Protein AF-A0A8S9GFG9-F1 (afdb_monomer_lite)

InterPro domains:
  IPR028288 SCAR/WAVE family [PTHR12902] (1-150)

Foldseek 3Di:
DPPPPPPQPDQLCQQCVCLVDPPVVVPDDPVVSVVSSVRSSVSSVVVSVVVVVVVVVLVVVVVVVVVVVVVVVVVVVVVVVVVVVVVVVVVVVVCVPDPDDPCQVVPPPNDDDDPDDDDDCPDDPVNDRPVVVVVVVVDDDDDPCVVVVD

Sequence (150 aa):
MPLVRFKIRNELSLGGPELNRSPAVEYEEPKAILGAVEVAGLVGILRQLGDLAEFSAEVFNGIQEEVTVTASRCQKLTSRVKRIESALSPLEKAVLSQTSHIHFAYTAGCEWHPRIRNGQRHFVQSDLPLCVMETYEQCRDPPPLHLLDR

Organism: Brassica cretica (NCBI:txid69181)

Radius of gyration: 31.84 Å; chains: 1; bounding box: 64×37×90 Å

Secondary structure (DSSP, 8-state):
-------PPPHHHHH-TTTTT-GGGGGS-HHHHHHHHHHHHHHHHHHHHHHHHHHHHHHHHHHHHHHHHHHHHHHHHHHHHHHHHHHHHHHHHHHHT-S--GGGGS-TT-------PPP-----GGG--HHHHHHHHTSPPPP-GGGG--

Structure (mmCIF, N/CA/C/O backbone):
data_AF-A0A8S9GFG9-F1
#
_entry.id   AF-A0A8S9GFG9-F1
#
loop_
_atom_site.group_PDB
_atom_site.id
_atom_site.type_symbol
_atom_site.label_atom_id
_atom_site.label_alt_id
_atom_site.label_comp_id
_atom_site.label_asym_id
_atom_site.label_entity_id
_atom_site.label_seq_id
_atom_site.pdbx_PDB_ins_code
_atom_site.Cartn_x
_atom_site.Cartn_y
_atom_site.Cartn_z
_atom_site.occupancy
_atom_site.B_iso_or_equiv
_atom_site.auth_seq_id
_atom_site.auth_comp_id
_atom_site.auth_asym_id
_atom_site.auth_atom_id
_atom_site.pdbx_PDB_model_num
ATOM 1 N N . MET A 1 1 ? 8.790 -16.060 -1.378 1.00 35.41 1 MET A N 1
ATOM 2 C CA . MET A 1 1 ? 8.244 -14.912 -2.131 1.00 35.41 1 MET A CA 1
ATOM 3 C C . MET A 1 1 ? 9.356 -14.360 -3.000 1.00 35.41 1 MET A C 1
ATOM 5 O O . MET A 1 1 ? 10.316 -13.856 -2.427 1.00 35.41 1 MET A O 1
ATOM 9 N N . PRO A 1 2 ? 9.318 -14.493 -4.333 1.00 45.34 2 PRO A N 1
ATOM 10 C CA . PRO A 1 2 ? 10.219 -13.707 -5.146 1.00 45.34 2 PRO A CA 1
ATOM 11 C C . PRO A 1 2 ? 9.632 -12.297 -5.171 1.00 45.34 2 PRO A C 1
ATOM 13 O O . PRO A 1 2 ? 8.540 -12.081 -5.687 1.00 45.34 2 PRO A O 1
ATOM 16 N N . LEU A 1 3 ? 10.331 -11.345 -4.556 1.00 38.47 3 LEU A N 1
ATOM 17 C CA . LEU A 1 3 ? 10.169 -9.946 -4.923 1.00 38.47 3 LEU A CA 1
ATOM 18 C C . LEU A 1 3 ? 10.395 -9.913 -6.434 1.00 38.47 3 LEU A C 1
ATOM 20 O O . LEU A 1 3 ? 11.503 -10.218 -6.886 1.00 38.47 3 LEU A O 1
ATOM 24 N N . VAL A 1 4 ? 9.342 -9.661 -7.212 1.00 46.12 4 VAL A N 1
ATOM 25 C CA . VAL A 1 4 ? 9.485 -9.353 -8.632 1.00 46.12 4 VAL A CA 1
ATOM 26 C C . VAL A 1 4 ? 10.425 -8.158 -8.656 1.00 46.12 4 VAL A C 1
ATOM 28 O O . VAL A 1 4 ? 10.062 -7.062 -8.241 1.00 46.12 4 VAL A O 1
ATOM 31 N N . ARG A 1 5 ? 11.694 -8.394 -9.004 1.00 50.22 5 ARG A N 1
ATOM 32 C CA . ARG A 1 5 ? 12.650 -7.313 -9.212 1.00 50.22 5 ARG A CA 1
ATOM 33 C C . ARG A 1 5 ? 12.044 -6.488 -10.330 1.00 50.22 5 ARG A C 1
ATOM 35 O O . ARG A 1 5 ? 12.000 -6.980 -11.456 1.00 50.22 5 ARG A O 1
ATOM 42 N N . PHE A 1 6 ? 11.576 -5.281 -10.014 1.00 56.16 6 PHE A N 1
ATOM 43 C CA . PHE A 1 6 ? 11.300 -4.276 -11.026 1.00 56.16 6 PHE A CA 1
ATOM 44 C C . PHE A 1 6 ? 12.561 -4.186 -11.882 1.00 56.16 6 PHE A C 1
ATOM 46 O O . PHE A 1 6 ? 13.624 -3.759 -11.420 1.00 56.16 6 PHE A O 1
ATOM 53 N N . LYS A 1 7 ? 12.501 -4.769 -13.080 1.00 60.56 7 LYS A N 1
ATOM 54 C CA . LYS A 1 7 ? 13.672 -4.877 -13.934 1.00 60.56 7 LYS A CA 1
ATOM 55 C C . LYS A 1 7 ? 13.777 -3.549 -14.650 1.00 60.56 7 LYS A C 1
ATOM 57 O O . LYS A 1 7 ? 13.132 -3.351 -15.675 1.00 60.56 7 LYS A O 1
ATOM 62 N N . ILE A 1 8 ? 14.591 -2.664 -14.083 1.00 61.03 8 ILE A N 1
ATOM 63 C CA . ILE A 1 8 ? 14.966 -1.409 -14.724 1.00 61.03 8 ILE A CA 1
ATOM 64 C C . ILE A 1 8 ? 15.463 -1.759 -16.131 1.00 61.03 8 ILE A C 1
ATOM 66 O O . ILE A 1 8 ? 16.364 -2.589 -16.305 1.00 61.03 8 ILE A O 1
ATOM 70 N N . ARG A 1 9 ? 14.787 -1.213 -17.144 1.00 67.56 9 ARG A N 1
ATOM 71 C CA . ARG A 1 9 ? 15.143 -1.437 -18.547 1.00 67.56 9 ARG A CA 1
ATOM 72 C C . ARG A 1 9 ? 16.504 -0.793 -18.804 1.00 67.56 9 ARG A C 1
ATOM 74 O O . ARG A 1 9 ? 16.785 0.265 -18.259 1.00 67.56 9 ARG A O 1
ATOM 81 N N . ASN A 1 10 ? 17.346 -1.428 -19.617 1.00 70.00 10 ASN A N 1
ATOM 82 C CA . ASN A 1 10 ? 18.688 -0.921 -19.922 1.00 70.00 10 ASN A CA 1
ATOM 83 C C . ASN A 1 10 ? 18.596 0.485 -20.551 1.00 70.00 10 ASN A C 1
ATOM 85 O O . ASN A 1 10 ? 17.888 0.669 -21.543 1.00 70.00 10 ASN A O 1
ATOM 89 N N . GLU A 1 11 ? 19.323 1.449 -19.997 1.00 65.75 11 GLU A N 1
ATOM 90 C CA . GLU A 1 11 ? 19.395 2.846 -20.427 1.00 65.75 11 GLU A CA 1
ATOM 91 C C . GLU A 1 11 ? 19.693 2.977 -21.926 1.00 65.75 11 GLU A C 1
ATOM 93 O O . GLU A 1 11 ? 18.988 3.682 -22.649 1.00 65.75 11 GLU A O 1
ATOM 98 N N . LEU A 1 12 ? 20.637 2.191 -22.442 1.00 60.66 12 LEU A N 1
ATOM 99 C CA . LEU A 1 12 ? 21.019 2.208 -23.854 1.00 60.66 12 LEU A CA 1
ATOM 100 C C . LEU A 1 12 ? 19.905 1.672 -24.767 1.00 60.66 12 LEU A C 1
ATOM 102 O O . LEU A 1 12 ? 19.765 2.108 -25.908 1.00 60.66 12 LEU A O 1
ATOM 106 N N . SER A 1 13 ? 19.074 0.753 -24.262 1.00 66.56 13 SER A N 1
ATOM 107 C CA . SER A 1 13 ? 17.897 0.260 -24.993 1.00 66.56 13 SER A CA 1
ATOM 108 C C . SER A 1 13 ? 16.722 1.242 -24.968 1.00 66.56 13 SER A C 1
ATOM 110 O O . SER A 1 13 ? 15.886 1.212 -25.868 1.00 66.56 13 SER A O 1
ATOM 112 N N . LEU A 1 14 ? 16.668 2.116 -23.958 1.00 63.59 14 LEU A N 1
ATOM 113 C CA . LEU A 1 14 ? 15.626 3.129 -23.786 1.00 63.59 14 LEU A CA 1
ATOM 114 C C . LEU A 1 14 ? 15.904 4.406 -24.587 1.00 63.59 14 LEU A C 1
ATOM 116 O O . LEU A 1 14 ? 14.957 5.056 -25.025 1.00 63.59 14 LEU A O 1
ATOM 120 N N . GLY A 1 15 ? 17.177 4.768 -24.758 1.00 64.38 15 GLY A N 1
ATOM 121 C CA . GLY A 1 15 ? 17.580 6.009 -25.419 1.00 64.38 15 GLY A CA 1
ATOM 122 C C . GLY A 1 15 ? 17.838 5.922 -26.922 1.00 64.38 15 GLY A C 1
ATOM 123 O O . GLY A 1 15 ? 17.896 6.954 -27.582 1.00 64.38 15 GLY A O 1
ATOM 124 N N . GLY A 1 16 ? 17.985 4.717 -27.479 1.00 68.81 16 GLY A N 1
ATOM 125 C CA . GLY A 1 16 ? 18.262 4.536 -28.905 1.00 68.81 16 GLY A CA 1
ATOM 126 C C . GLY A 1 16 ? 18.549 3.079 -29.279 1.00 68.81 16 GLY A C 1
ATOM 127 O O . GLY A 1 16 ? 19.715 2.717 -29.443 1.00 68.81 16 GLY A O 1
ATOM 128 N N . PRO A 1 17 ? 17.522 2.221 -29.439 1.00 60.34 17 PRO A N 1
ATOM 129 C CA . PRO A 1 17 ? 17.715 0.795 -29.722 1.00 60.34 17 PRO A CA 1
ATOM 130 C C . PRO A 1 17 ? 18.409 0.528 -31.069 1.00 60.34 17 PRO A C 1
ATOM 132 O O . PRO A 1 17 ? 19.134 -0.458 -31.194 1.00 60.34 17 PRO A O 1
ATOM 135 N N . GLU A 1 18 ? 18.237 1.424 -32.046 1.00 61.75 18 GLU A N 1
ATOM 136 C CA . GLU A 1 18 ? 18.819 1.323 -33.391 1.00 61.75 18 GLU A CA 1
ATOM 137 C C . GLU A 1 18 ? 20.347 1.518 -33.389 1.00 61.75 18 GLU A C 1
ATOM 139 O O . GLU A 1 18 ? 21.058 0.821 -34.110 1.00 61.75 18 GLU A O 1
ATOM 144 N N . LEU A 1 19 ? 20.893 2.384 -32.525 1.00 59.56 19 LEU A N 1
ATOM 145 C CA . LEU A 1 19 ? 22.337 2.673 -32.479 1.00 59.56 19 LEU A CA 1
ATOM 146 C C . LEU A 1 19 ? 23.175 1.477 -31.990 1.00 59.56 19 LEU A C 1
ATOM 148 O O . LEU A 1 19 ? 24.338 1.350 -32.354 1.00 59.56 19 LEU A O 1
ATOM 152 N N . ASN A 1 20 ? 22.577 0.569 -31.210 1.00 54.50 20 ASN A N 1
ATOM 153 C CA . ASN A 1 20 ? 23.243 -0.637 -30.700 1.00 54.50 20 ASN A CA 1
ATOM 154 C C . ASN A 1 20 ? 23.203 -1.837 -31.666 1.00 54.50 20 ASN A C 1
ATOM 156 O O . ASN A 1 20 ? 23.867 -2.841 -31.411 1.00 54.50 20 ASN A O 1
ATOM 160 N N . ARG A 1 21 ? 22.392 -1.785 -32.734 1.00 58.28 21 ARG A N 1
ATOM 161 C CA . ARG A 1 21 ? 22.164 -2.921 -33.655 1.00 58.28 21 ARG A CA 1
ATOM 162 C C . ARG A 1 21 ? 22.389 -2.611 -35.131 1.00 58.28 21 ARG A C 1
ATOM 164 O O . ARG A 1 21 ? 22.345 -3.539 -35.936 1.00 58.28 21 ARG A O 1
ATOM 171 N N . SER A 1 22 ? 22.603 -1.352 -35.497 1.00 57.28 22 SER A N 1
ATOM 172 C CA . SER A 1 22 ? 22.670 -0.953 -36.901 1.00 57.28 22 SER A CA 1
ATOM 173 C C . SER A 1 22 ? 24.012 -1.328 -37.549 1.00 57.28 22 SER A C 1
ATOM 175 O O . SER A 1 22 ? 25.044 -0.821 -37.116 1.00 57.28 22 SER A O 1
ATOM 177 N N . PRO A 1 23 ? 24.029 -2.106 -38.649 1.00 54.25 23 PRO A N 1
ATOM 178 C CA . PRO A 1 23 ? 25.225 -2.279 -39.483 1.00 54.25 23 PRO A CA 1
ATOM 179 C C . PRO A 1 23 ? 25.627 -0.985 -40.225 1.00 54.25 23 PRO A C 1
ATOM 181 O O . PRO A 1 23 ? 26.713 -0.899 -40.781 1.00 54.25 23 PRO A O 1
ATOM 184 N N . ALA A 1 24 ? 24.776 0.050 -40.206 1.00 54.12 24 ALA A N 1
ATOM 185 C CA . ALA A 1 24 ? 25.045 1.370 -40.785 1.00 54.12 24 ALA A CA 1
ATOM 186 C C . ALA A 1 24 ? 26.130 2.182 -40.042 1.00 54.12 24 ALA A C 1
ATOM 188 O O . ALA A 1 24 ? 26.597 3.192 -40.559 1.00 54.12 24 ALA A O 1
ATOM 189 N N . VAL A 1 25 ? 26.551 1.735 -38.854 1.00 57.12 25 VAL A N 1
ATOM 190 C CA . VAL A 1 25 ? 27.582 2.390 -38.028 1.00 57.12 25 VAL A CA 1
ATOM 191 C C . VAL A 1 25 ? 28.993 2.213 -38.618 1.00 57.12 25 VAL A C 1
ATOM 193 O O . VAL A 1 25 ? 29.896 2.969 -38.281 1.00 57.12 25 VAL A O 1
ATOM 196 N N . GLU A 1 26 ? 29.196 1.270 -39.548 1.00 57.19 26 GLU A N 1
ATOM 197 C CA . GLU A 1 26 ? 30.507 1.018 -40.176 1.00 57.19 26 GLU A CA 1
ATOM 198 C C . GLU A 1 26 ? 31.018 2.172 -41.066 1.00 57.19 26 GLU A C 1
ATOM 200 O O . GLU A 1 26 ? 32.217 2.240 -41.332 1.00 57.19 26 GLU A O 1
ATOM 205 N N . TYR A 1 27 ? 30.144 3.092 -41.500 1.00 61.91 27 TYR A N 1
ATOM 206 C CA . TYR A 1 27 ? 30.488 4.204 -42.405 1.00 61.91 27 TYR A CA 1
ATOM 207 C C . TYR A 1 27 ? 30.434 5.599 -41.753 1.00 61.91 27 TYR A C 1
ATOM 209 O O . TYR A 1 27 ? 30.700 6.599 -42.421 1.00 61.91 27 TYR A O 1
ATOM 217 N N . GLU A 1 28 ? 30.086 5.681 -40.468 1.00 65.06 28 GLU A N 1
ATOM 218 C CA . GLU A 1 28 ? 29.929 6.935 -39.720 1.00 65.06 28 GLU A CA 1
ATOM 219 C C . GLU A 1 28 ? 31.245 7.372 -39.048 1.00 65.06 28 GLU A C 1
ATOM 221 O O . GLU A 1 28 ? 32.080 6.551 -38.661 1.00 65.06 28 GLU A O 1
ATOM 226 N N . GLU A 1 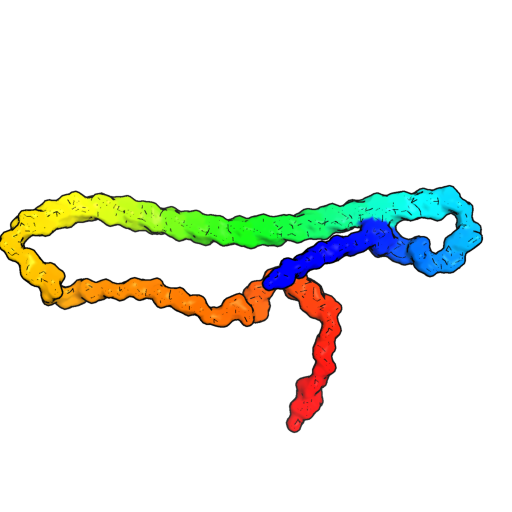29 ? 31.450 8.685 -38.880 1.00 76.94 29 GLU A N 1
ATOM 227 C CA . GLU A 1 29 ? 32.645 9.203 -38.207 1.00 76.94 29 GLU A CA 1
ATOM 228 C C . GLU A 1 29 ? 32.626 8.790 -36.716 1.00 76.94 29 GLU A C 1
ATOM 230 O O . GLU A 1 29 ? 31.646 9.071 -36.020 1.00 76.94 29 GLU A O 1
ATOM 235 N N . PRO A 1 30 ? 33.699 8.187 -36.161 1.00 77.81 30 PRO A N 1
ATOM 236 C CA . PRO A 1 30 ? 33.708 7.655 -34.789 1.00 77.81 30 PRO A CA 1
ATOM 237 C C . PRO A 1 30 ? 33.264 8.640 -33.696 1.00 77.81 30 PRO A C 1
ATOM 239 O O . PRO A 1 30 ? 32.695 8.237 -32.682 1.00 77.81 30 PRO A O 1
ATOM 242 N N . LYS A 1 31 ? 33.498 9.943 -33.896 1.00 79.81 31 LYS A N 1
ATOM 243 C CA . LYS A 1 31 ? 33.059 11.001 -32.972 1.00 79.81 31 LYS A CA 1
ATOM 244 C C . LYS A 1 31 ? 31.549 11.240 -33.007 1.00 79.81 31 LYS A C 1
ATOM 246 O O . LYS A 1 31 ? 30.969 11.515 -31.960 1.00 79.81 31 LYS A O 1
ATOM 251 N N . ALA A 1 32 ? 30.924 11.132 -34.178 1.00 79.31 32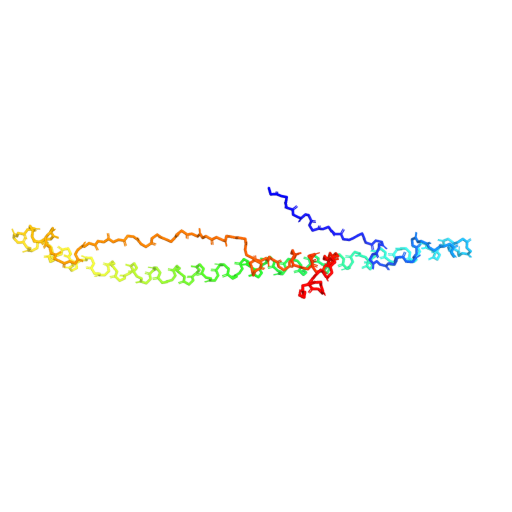 ALA A N 1
ATOM 252 C CA . ALA A 1 32 ? 29.477 11.268 -34.324 1.00 79.31 32 ALA A CA 1
ATOM 253 C C . ALA A 1 32 ? 28.755 10.104 -33.630 1.00 79.31 32 ALA A C 1
ATOM 255 O O . ALA A 1 32 ? 27.799 10.325 -32.888 1.00 79.31 32 ALA A O 1
ATOM 256 N N . ILE A 1 33 ? 29.293 8.886 -33.771 1.00 79.88 33 ILE A N 1
ATOM 257 C CA . ILE A 1 33 ? 28.792 7.686 -33.086 1.00 79.88 33 ILE A CA 1
ATOM 258 C C . ILE A 1 33 ? 28.885 7.852 -31.565 1.00 79.88 33 ILE A C 1
ATOM 260 O O . ILE A 1 33 ? 27.907 7.602 -30.862 1.00 79.88 33 ILE A O 1
ATOM 264 N N . LEU A 1 34 ? 30.035 8.306 -31.049 1.00 82.00 34 LEU A N 1
ATOM 265 C CA . LEU A 1 34 ? 30.212 8.521 -29.610 1.00 82.00 34 LEU A CA 1
ATOM 266 C C . LEU A 1 34 ? 29.213 9.551 -29.066 1.00 82.00 34 LEU A C 1
ATOM 268 O O . LEU A 1 34 ? 28.531 9.269 -28.085 1.00 82.00 34 LEU A O 1
ATOM 272 N N . GLY A 1 35 ? 29.060 10.695 -29.742 1.00 82.56 35 GLY A N 1
ATOM 273 C CA . GLY A 1 35 ? 28.084 11.713 -29.349 1.00 82.56 35 GLY A CA 1
ATOM 274 C C . GLY A 1 35 ? 26.639 11.197 -29.377 1.00 82.56 35 GLY A C 1
ATOM 275 O O . GLY A 1 35 ? 25.857 11.493 -28.475 1.00 82.56 35 GLY A O 1
ATOM 276 N N . ALA A 1 36 ? 26.282 10.370 -30.364 1.00 80.12 36 ALA A N 1
ATOM 277 C CA . ALA A 1 36 ? 24.959 9.753 -30.439 1.00 80.12 36 ALA A CA 1
ATOM 278 C C . ALA A 1 36 ? 24.704 8.766 -29.283 1.00 80.12 36 ALA A C 1
ATOM 280 O O . ALA A 1 36 ? 23.616 8.769 -28.703 1.00 80.12 36 ALA A O 1
ATOM 281 N N . VAL A 1 37 ? 25.704 7.959 -28.906 1.00 82.62 37 VAL A N 1
ATOM 282 C CA . VAL A 1 37 ? 25.617 7.038 -27.757 1.00 82.62 37 VAL A CA 1
ATOM 283 C C . VAL A 1 37 ? 25.537 7.799 -26.433 1.00 82.62 37 VAL A C 1
ATOM 285 O O . VAL A 1 37 ? 24.763 7.404 -25.565 1.00 82.62 37 VAL A O 1
ATOM 288 N N . GLU A 1 38 ? 26.276 8.899 -26.276 1.00 84.81 38 GLU A N 1
ATOM 289 C CA . GLU A 1 38 ? 26.202 9.755 -25.083 1.00 84.81 38 GLU A CA 1
ATOM 290 C C . GLU A 1 38 ? 24.798 10.346 -24.900 1.00 84.81 38 GLU A C 1
ATOM 292 O O . GLU A 1 38 ? 24.211 10.238 -23.819 1.00 84.81 38 GLU A O 1
ATOM 297 N N . VAL A 1 39 ? 24.220 10.909 -25.968 1.00 86.50 39 VAL A N 1
ATOM 298 C CA . VAL A 1 39 ? 22.855 11.460 -25.940 1.00 86.50 39 VAL A CA 1
ATOM 299 C C . VAL A 1 39 ? 21.830 10.360 -25.664 1.00 86.50 39 VAL A C 1
ATOM 301 O O . VAL A 1 39 ? 20.969 10.537 -24.800 1.00 86.50 39 VAL A O 1
ATOM 304 N N . ALA A 1 40 ? 21.940 9.207 -26.331 1.00 84.44 40 ALA A N 1
ATOM 305 C CA . ALA A 1 40 ? 21.076 8.060 -26.065 1.00 84.44 40 ALA A CA 1
ATOM 306 C C . ALA A 1 40 ? 21.207 7.582 -24.606 1.00 84.44 40 ALA A C 1
ATOM 308 O O . ALA A 1 40 ? 20.202 7.347 -23.942 1.00 84.44 40 ALA A O 1
ATOM 309 N N . GLY A 1 41 ? 22.421 7.506 -24.059 1.00 84.75 41 GLY A N 1
ATOM 310 C CA . GLY A 1 41 ? 22.653 7.141 -22.660 1.00 84.75 41 GLY A CA 1
ATOM 311 C C . GLY A 1 41 ? 21.960 8.093 -21.682 1.00 84.75 41 GLY A C 1
ATOM 312 O O . GLY A 1 41 ? 21.248 7.642 -20.783 1.00 84.75 41 GLY A O 1
ATOM 313 N N . LEU A 1 42 ? 22.089 9.408 -21.893 1.00 88.94 42 LEU A N 1
ATOM 314 C CA . LEU A 1 42 ? 21.425 10.424 -21.066 1.00 88.94 42 LEU A CA 1
ATOM 315 C C . LEU A 1 42 ? 19.895 10.331 -21.144 1.00 88.94 42 LEU A C 1
ATOM 317 O O . LEU A 1 42 ? 19.224 10.369 -20.111 1.00 88.94 42 LEU A O 1
ATOM 321 N N . VAL A 1 43 ? 19.336 10.160 -22.347 1.00 88.31 43 VAL A N 1
ATOM 322 C CA . VAL A 1 43 ? 17.887 9.955 -22.537 1.00 88.31 43 VAL A CA 1
ATOM 323 C C . VAL A 1 43 ? 17.422 8.674 -21.839 1.00 88.31 43 VAL A C 1
ATOM 325 O O . VAL A 1 43 ? 16.373 8.664 -21.193 1.00 88.31 43 VAL A O 1
ATOM 328 N N . GLY A 1 44 ? 18.220 7.609 -21.917 1.00 86.88 44 GLY A N 1
ATOM 329 C CA . GLY A 1 44 ? 17.976 6.348 -21.230 1.00 86.88 44 GLY A CA 1
ATOM 330 C C . GLY A 1 44 ? 17.882 6.501 -19.715 1.00 86.88 44 GLY A C 1
ATOM 331 O O . GLY A 1 44 ? 16.916 6.031 -19.114 1.00 86.88 44 GLY A O 1
ATOM 332 N N . ILE A 1 45 ? 18.838 7.212 -19.112 1.00 89.06 45 ILE A N 1
ATOM 333 C CA . ILE A 1 45 ? 18.851 7.510 -17.672 1.00 89.06 45 ILE A CA 1
ATOM 334 C C . ILE A 1 45 ? 17.630 8.346 -17.275 1.00 89.06 45 ILE A C 1
ATOM 336 O O . ILE A 1 45 ? 16.962 8.028 -16.291 1.00 89.06 45 ILE A O 1
ATOM 340 N N . LEU A 1 46 ? 17.296 9.390 -18.042 1.00 91.94 46 LEU A N 1
ATOM 341 C CA . LEU A 1 46 ? 16.110 10.213 -17.772 1.00 91.94 46 LEU A CA 1
ATOM 342 C C . LEU A 1 46 ? 14.828 9.378 -17.783 1.00 91.94 46 LEU A C 1
ATOM 344 O O . LEU A 1 46 ? 13.961 9.561 -16.930 1.00 91.94 46 LEU A O 1
ATOM 348 N N . ARG A 1 47 ? 14.725 8.428 -18.715 1.00 87.50 47 ARG A N 1
ATOM 349 C CA . ARG A 1 47 ? 13.575 7.531 -18.794 1.00 87.50 47 ARG A CA 1
ATOM 350 C C . ARG A 1 47 ? 13.525 6.543 -17.626 1.00 87.50 47 ARG A C 1
ATOM 352 O O . ARG A 1 47 ? 12.459 6.378 -17.048 1.00 87.50 47 ARG A O 1
ATOM 359 N N . GLN A 1 48 ? 14.661 5.975 -17.213 1.00 88.00 48 GLN A N 1
ATOM 360 C CA . GLN A 1 48 ? 14.735 5.139 -16.003 1.00 88.00 48 GLN A CA 1
ATOM 361 C C . GLN A 1 48 ? 14.304 5.901 -14.742 1.00 88.00 48 GLN A C 1
ATOM 363 O O . GLN A 1 48 ? 13.626 5.337 -13.885 1.00 88.00 48 GLN A O 1
ATOM 368 N N . LEU A 1 49 ? 14.688 7.175 -14.616 1.00 91.81 49 LEU A N 1
ATOM 369 C CA . LEU A 1 49 ? 14.256 8.022 -13.502 1.00 91.81 49 LEU A CA 1
ATOM 370 C C . LEU A 1 49 ? 12.749 8.300 -13.545 1.00 91.81 49 LEU A C 1
ATOM 372 O O . LEU A 1 49 ? 12.118 8.328 -12.491 1.00 91.81 49 LEU A O 1
ATOM 376 N N . GLY A 1 50 ? 12.176 8.462 -14.742 1.00 89.69 50 GLY A N 1
ATOM 377 C CA . GLY A 1 50 ? 10.727 8.545 -14.940 1.00 89.69 50 GLY A CA 1
ATOM 378 C C . GLY A 1 50 ? 10.008 7.285 -14.458 1.00 89.69 50 GLY A C 1
ATOM 379 O O . GLY A 1 50 ? 9.133 7.382 -13.600 1.00 89.69 50 GLY A O 1
ATOM 380 N N . ASP A 1 51 ? 10.450 6.113 -14.924 1.00 85.25 51 ASP A N 1
ATOM 381 C CA . ASP A 1 51 ? 9.897 4.812 -14.520 1.00 85.25 51 ASP A CA 1
ATOM 382 C C . ASP A 1 51 ? 9.997 4.611 -12.986 1.00 85.25 51 ASP A C 1
ATOM 384 O O . ASP A 1 51 ? 9.067 4.132 -12.337 1.00 85.25 51 ASP A O 1
ATOM 388 N N . LEU A 1 52 ? 11.117 5.018 -12.369 1.00 88.00 52 LEU A N 1
ATOM 389 C CA . LEU A 1 52 ? 11.309 4.940 -10.915 1.00 88.00 52 LEU A CA 1
ATOM 390 C C . LEU A 1 52 ? 10.380 5.890 -10.144 1.00 88.00 52 LEU A C 1
ATOM 392 O O . LEU A 1 52 ? 9.904 5.540 -9.059 1.00 88.00 52 LEU A O 1
ATOM 396 N N . ALA A 1 53 ? 10.149 7.095 -10.667 1.00 91.62 53 ALA A N 1
ATOM 397 C CA . ALA A 1 53 ? 9.253 8.067 -10.051 1.00 91.62 53 ALA A CA 1
ATOM 398 C C . ALA A 1 53 ? 7.799 7.577 -10.077 1.00 91.62 53 ALA A C 1
ATOM 400 O O . ALA A 1 53 ? 7.109 7.680 -9.062 1.00 91.62 53 ALA A O 1
ATOM 401 N N . GLU A 1 54 ? 7.364 6.991 -11.194 1.00 86.00 54 GLU A N 1
ATOM 402 C CA . GLU A 1 54 ? 6.041 6.376 -11.335 1.00 86.00 54 GLU A CA 1
ATOM 403 C C . GLU A 1 54 ? 5.853 5.215 -10.350 1.00 86.00 54 GLU A C 1
ATOM 405 O O . GLU A 1 54 ? 4.907 5.222 -9.559 1.00 86.00 54 GLU A O 1
ATOM 410 N N . PHE A 1 55 ? 6.817 4.291 -10.290 1.00 84.75 55 PHE A N 1
ATOM 411 C CA . PHE A 1 55 ? 6.789 3.190 -9.323 1.00 84.75 55 PHE A CA 1
ATOM 412 C C . PHE A 1 55 ? 6.746 3.687 -7.870 1.00 84.75 55 PHE A C 1
ATOM 414 O O . PHE A 1 55 ? 5.999 3.174 -7.035 1.00 84.75 55 PHE A O 1
ATOM 421 N N . SER A 1 56 ? 7.531 4.719 -7.549 1.00 89.12 56 SER A N 1
ATOM 422 C CA . SER A 1 56 ? 7.535 5.305 -6.205 1.00 89.12 56 SER A CA 1
ATOM 423 C C . SER A 1 56 ? 6.174 5.908 -5.853 1.00 89.12 56 SER A C 1
ATOM 425 O O . SER A 1 56 ? 5.709 5.741 -4.725 1.00 89.12 56 SER A O 1
ATOM 427 N N . ALA A 1 57 ? 5.518 6.579 -6.804 1.00 90.44 57 ALA A N 1
ATOM 428 C CA . ALA A 1 57 ? 4.184 7.136 -6.603 1.00 90.44 57 ALA A CA 1
ATOM 429 C C . ALA A 1 57 ? 3.146 6.041 -6.306 1.00 90.44 57 ALA A C 1
ATOM 431 O O . ALA A 1 57 ? 2.361 6.203 -5.374 1.00 90.44 57 ALA A O 1
ATOM 432 N N . GLU A 1 58 ? 3.179 4.910 -7.022 1.00 85.81 58 GLU A N 1
ATOM 433 C CA . GLU A 1 58 ? 2.305 3.756 -6.749 1.00 85.81 58 GLU A CA 1
ATOM 434 C C . GLU A 1 58 ? 2.490 3.242 -5.310 1.00 85.81 58 GLU A C 1
ATOM 436 O O . GLU A 1 58 ? 1.518 3.103 -4.562 1.00 85.81 58 GLU A O 1
ATOM 441 N N . VAL A 1 59 ? 3.743 3.038 -4.883 1.00 88.31 59 VAL A N 1
ATOM 442 C CA . VAL A 1 59 ? 4.064 2.561 -3.526 1.00 88.31 59 VAL A CA 1
ATOM 443 C C . VAL A 1 59 ? 3.571 3.537 -2.458 1.00 88.31 59 VAL A C 1
ATOM 445 O O . VAL A 1 59 ? 2.941 3.123 -1.480 1.00 88.31 59 VAL A O 1
ATOM 448 N N . PHE A 1 60 ? 3.840 4.835 -2.622 1.00 93.56 60 PHE A N 1
ATOM 449 C CA . PHE A 1 60 ? 3.436 5.835 -1.633 1.00 93.56 60 PHE A CA 1
ATOM 450 C C . PHE A 1 60 ? 1.921 6.033 -1.580 1.00 93.56 60 PHE A C 1
ATOM 452 O O . PHE A 1 60 ? 1.390 6.202 -0.481 1.00 93.56 60 PHE A O 1
ATOM 459 N N . ASN A 1 61 ? 1.223 5.942 -2.714 1.00 91.38 61 ASN A N 1
ATOM 460 C CA . ASN A 1 61 ? -0.238 5.975 -2.743 1.00 91.38 61 ASN A CA 1
ATOM 461 C C . ASN A 1 61 ? -0.834 4.795 -1.964 1.00 91.38 61 ASN A C 1
ATOM 463 O O . ASN A 1 61 ? -1.663 5.014 -1.081 1.00 91.38 61 ASN A O 1
ATOM 467 N N . GLY A 1 62 ? -0.354 3.567 -2.197 1.00 89.38 62 GLY A N 1
ATOM 468 C CA . GLY A 1 62 ? -0.829 2.391 -1.458 1.00 89.38 62 GLY A CA 1
ATOM 469 C C . GLY A 1 62 ? -0.589 2.498 0.054 1.00 89.38 62 GLY A C 1
ATOM 470 O O . GLY A 1 62 ? -1.467 2.189 0.861 1.00 89.38 62 GLY A O 1
ATOM 471 N N . ILE A 1 63 ? 0.574 3.020 0.465 1.00 94.50 63 ILE A N 1
ATOM 472 C CA . ILE A 1 63 ? 0.855 3.296 1.884 1.00 94.50 63 ILE A CA 1
ATOM 473 C C . ILE A 1 63 ? -0.106 4.357 2.432 1.00 94.50 63 ILE A C 1
ATOM 475 O O . ILE A 1 63 ? -0.627 4.207 3.538 1.00 94.50 63 ILE A O 1
ATOM 479 N N . GLN A 1 64 ? -0.343 5.434 1.684 1.00 96.31 64 GLN A N 1
ATOM 480 C CA . GLN A 1 64 ? -1.233 6.511 2.104 1.00 96.31 64 GLN A CA 1
ATOM 481 C C . GLN A 1 64 ? -2.671 6.014 2.299 1.00 96.31 64 GLN A C 1
ATOM 483 O O . GLN A 1 64 ? -3.302 6.368 3.299 1.00 96.31 64 GLN A O 1
ATOM 488 N N . GLU A 1 65 ? -3.184 5.170 1.407 1.00 93.94 65 GLU A N 1
ATOM 489 C CA . GLU A 1 65 ? -4.507 4.555 1.552 1.00 93.94 65 GLU A CA 1
ATOM 490 C C . GLU A 1 65 ? -4.610 3.760 2.862 1.00 93.94 65 GLU A C 1
ATOM 492 O O . GLU A 1 65 ? -5.478 4.043 3.694 1.00 93.94 65 GLU A O 1
ATOM 497 N N . GLU A 1 66 ? -3.662 2.863 3.135 1.00 95.44 66 GLU A N 1
ATOM 498 C CA . GLU A 1 66 ? -3.654 2.077 4.377 1.00 95.44 66 GLU A CA 1
ATOM 499 C C . GLU A 1 66 ? -3.500 2.942 5.640 1.00 95.44 66 GLU A C 1
ATOM 501 O O . GLU A 1 66 ? -4.163 2.711 6.665 1.00 95.44 66 GLU A O 1
ATOM 506 N N . VAL A 1 67 ? -2.670 3.988 5.578 1.00 98.25 67 VAL A N 1
ATOM 507 C CA . VAL A 1 67 ? -2.493 4.942 6.681 1.00 98.25 67 VAL A CA 1
ATOM 508 C C . VAL A 1 67 ? -3.785 5.711 6.948 1.00 98.25 67 VAL A C 1
ATOM 510 O O . VAL A 1 67 ? -4.176 5.855 8.109 1.00 98.25 67 VAL A O 1
ATOM 513 N N . THR A 1 68 ? -4.487 6.172 5.912 1.00 97.69 68 THR A N 1
ATOM 514 C CA . THR A 1 68 ? -5.747 6.918 6.079 1.00 97.69 68 THR A CA 1
ATOM 515 C C . THR A 1 68 ? -6.860 6.035 6.646 1.00 97.69 68 THR A C 1
ATOM 517 O O . THR A 1 68 ? -7.544 6.438 7.599 1.00 97.69 68 THR A O 1
ATOM 520 N N . VAL A 1 69 ? -6.994 4.796 6.157 1.00 97.44 69 VAL A N 1
ATOM 521 C CA . VAL A 1 69 ? -7.933 3.803 6.705 1.00 97.44 69 VAL A CA 1
ATOM 522 C C . VAL A 1 69 ? -7.614 3.531 8.174 1.00 97.44 69 VAL A C 1
ATOM 524 O O . VAL A 1 69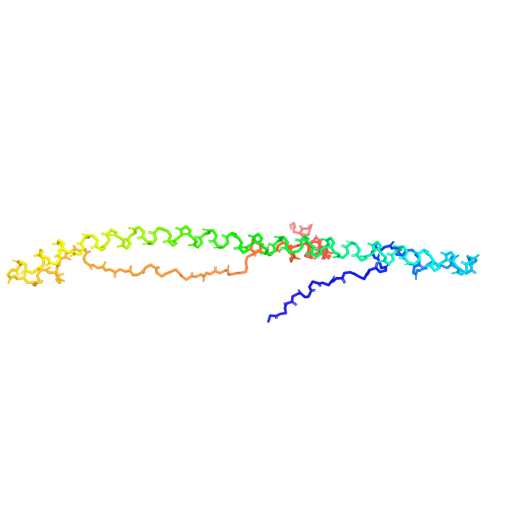 ? -8.511 3.575 9.026 1.00 97.44 69 VAL A O 1
ATOM 527 N N . THR A 1 70 ? -6.343 3.318 8.507 1.00 98.00 70 THR A N 1
ATOM 528 C CA . THR A 1 70 ? -5.907 3.075 9.887 1.00 98.00 70 THR A CA 1
ATOM 529 C C . THR A 1 70 ? -6.159 4.286 10.785 1.00 98.00 70 THR A C 1
ATOM 531 O O . THR A 1 70 ? -6.721 4.130 11.871 1.00 98.00 70 THR A O 1
ATOM 534 N N . ALA A 1 71 ? -5.851 5.501 10.329 1.00 98.31 71 ALA A N 1
ATOM 535 C CA . ALA A 1 71 ? -6.093 6.734 11.077 1.00 98.31 71 ALA A CA 1
ATOM 536 C C . ALA A 1 71 ? -7.584 6.934 11.391 1.00 98.31 71 ALA A C 1
ATOM 538 O O . ALA A 1 71 ? -7.940 7.234 12.535 1.00 98.31 71 ALA A O 1
ATOM 539 N N . SER A 1 72 ? -8.471 6.685 10.420 1.00 98.19 72 SER A N 1
ATOM 540 C CA . SER A 1 72 ? -9.924 6.763 10.634 1.00 98.19 72 SER A CA 1
ATOM 541 C C . SER A 1 72 ? -10.406 5.763 11.700 1.00 98.19 72 SER A C 1
ATOM 543 O O . SER A 1 72 ? -11.210 6.098 12.581 1.00 98.19 72 SER A O 1
ATOM 545 N N . ARG A 1 73 ? -9.861 4.537 11.689 1.00 97.31 73 ARG A N 1
ATOM 546 C CA . ARG A 1 73 ? -10.149 3.503 12.693 1.00 97.31 73 ARG A CA 1
ATOM 547 C C . ARG A 1 73 ? -9.640 3.916 14.070 1.00 97.31 73 ARG A C 1
ATOM 549 O O . ARG A 1 73 ? -10.372 3.738 15.046 1.00 97.31 73 ARG A O 1
ATOM 556 N N . CYS A 1 74 ? -8.443 4.496 14.147 1.00 98.25 74 CYS A N 1
ATOM 557 C CA . CYS A 1 74 ? -7.874 5.028 15.383 1.00 98.25 74 CYS A CA 1
ATOM 558 C C . CYS A 1 74 ? -8.764 6.123 15.974 1.00 98.25 74 CYS A C 1
ATOM 560 O O . CYS A 1 74 ? -9.153 6.018 17.132 1.00 98.25 74 CYS A O 1
ATOM 562 N N . GLN A 1 75 ? -9.191 7.106 15.179 1.00 98.06 75 GLN A N 1
ATOM 563 C CA . GLN A 1 75 ? -10.091 8.169 15.648 1.00 98.06 75 GLN A CA 1
ATOM 564 C C . GLN A 1 75 ? -11.416 7.613 16.192 1.00 98.06 75 GLN A C 1
ATOM 566 O O . GLN A 1 75 ? -11.885 8.017 17.264 1.00 98.06 75 GLN A O 1
ATOM 571 N N . LYS A 1 76 ? -12.010 6.637 15.492 1.00 97.94 76 LYS A N 1
ATOM 572 C CA . LYS A 1 76 ? -13.226 5.948 15.951 1.00 97.94 76 LYS A CA 1
ATOM 573 C C . LYS A 1 76 ? -12.993 5.160 17.242 1.00 97.94 76 LYS A C 1
ATOM 575 O O . LYS A 1 76 ? -13.887 5.086 18.084 1.00 97.94 76 LYS A O 1
ATOM 580 N N . LEU A 1 77 ? -11.820 4.554 17.408 1.00 97.88 77 LEU A N 1
ATOM 581 C CA . LEU A 1 77 ? -11.460 3.858 18.639 1.00 97.88 77 LEU A CA 1
ATOM 582 C C . LEU A 1 77 ? -11.278 4.850 19.792 1.00 97.88 77 LEU A C 1
ATOM 584 O O . LEU A 1 77 ? -11.872 4.653 20.847 1.00 97.88 77 LEU A O 1
ATOM 588 N N . THR A 1 78 ? -10.554 5.948 19.575 1.00 98.31 78 THR A N 1
ATOM 589 C CA . THR A 1 78 ? -10.329 6.994 20.580 1.00 98.31 78 THR A CA 1
ATOM 590 C C . THR A 1 78 ? -11.641 7.594 21.081 1.00 98.31 78 THR A C 1
ATOM 592 O O . THR A 1 78 ? -11.821 7.740 22.289 1.00 98.31 78 THR A O 1
ATOM 595 N N . SER A 1 79 ? -12.592 7.901 20.192 1.00 97.94 79 SER A N 1
ATOM 596 C CA . SER A 1 79 ? -13.902 8.425 20.615 1.00 97.94 79 SER A CA 1
ATOM 597 C C . SER A 1 79 ? -14.702 7.408 21.436 1.00 97.94 79 SER A C 1
ATOM 599 O O . SER A 1 79 ? -15.330 7.771 22.432 1.00 97.94 79 SER A O 1
ATOM 601 N N . ARG A 1 80 ? -14.636 6.118 21.080 1.00 97.56 80 ARG A N 1
ATOM 602 C CA . ARG A 1 80 ? -15.258 5.041 21.865 1.00 97.56 80 ARG A CA 1
ATOM 603 C C . ARG A 1 80 ? -14.610 4.878 23.236 1.00 97.56 80 ARG A C 1
ATOM 605 O O . ARG A 1 80 ? -15.346 4.704 24.201 1.00 97.56 80 ARG A O 1
ATOM 612 N N . VAL A 1 81 ? -13.281 4.946 23.319 1.00 97.75 81 VAL A N 1
ATOM 613 C CA . VAL A 1 81 ? -12.540 4.854 24.586 1.00 97.75 81 VAL A CA 1
ATOM 614 C C . VAL A 1 81 ? -12.940 5.995 25.514 1.00 97.75 81 VAL A C 1
ATOM 616 O O . VAL A 1 81 ? -13.371 5.718 26.625 1.00 97.75 81 VAL A O 1
ATOM 619 N N . LYS A 1 82 ? -12.945 7.245 25.030 1.00 97.12 82 LYS A N 1
ATOM 620 C CA . LYS A 1 82 ? -13.395 8.405 25.824 1.00 97.12 82 LYS A CA 1
ATOM 621 C C . LYS A 1 82 ? -14.818 8.233 26.362 1.00 97.12 82 LYS A C 1
ATOM 623 O O . LYS A 1 82 ? -15.100 8.564 27.509 1.00 97.12 82 LYS A O 1
ATOM 628 N N . ARG A 1 83 ? -15.726 7.685 25.547 1.00 96.94 83 ARG A N 1
ATOM 629 C CA . ARG A 1 83 ? -17.103 7.412 25.982 1.00 96.94 83 ARG A CA 1
ATOM 630 C C . ARG A 1 83 ? -17.158 6.337 27.069 1.00 96.94 83 ARG A C 1
ATOM 632 O O . ARG A 1 83 ? -17.893 6.508 28.036 1.00 96.94 83 ARG A O 1
ATOM 639 N N . ILE A 1 84 ? -16.395 5.254 26.921 1.00 96.31 84 ILE A N 1
ATOM 640 C CA . ILE A 1 84 ? -16.306 4.192 27.936 1.00 96.31 84 ILE A CA 1
ATOM 641 C C . ILE A 1 84 ? -15.727 4.753 29.237 1.00 96.31 84 ILE A C 1
ATOM 643 O O . ILE A 1 84 ? -16.302 4.531 30.295 1.00 96.31 84 ILE A O 1
ATOM 647 N N . GLU A 1 85 ? -14.654 5.535 29.151 1.00 96.81 85 GLU A N 1
ATOM 648 C CA . GLU A 1 85 ? -14.012 6.187 30.294 1.00 96.81 85 GLU A CA 1
ATOM 649 C C . GLU A 1 85 ? -14.994 7.092 31.050 1.00 96.81 85 GLU A C 1
ATOM 651 O O . GLU A 1 85 ? -15.139 6.974 32.265 1.00 96.81 85 GLU A O 1
ATOM 656 N N . SER A 1 86 ? -15.772 7.911 30.332 1.00 95.56 86 SER A N 1
ATOM 657 C CA . SER A 1 86 ? -16.806 8.752 30.952 1.00 95.56 86 SER A CA 1
ATOM 658 C C . SER A 1 86 ? -17.947 7.954 31.601 1.00 95.56 86 SER A C 1
ATOM 660 O O . SER A 1 86 ? -18.545 8.410 32.573 1.00 95.56 86 SER A O 1
ATOM 662 N N . ALA A 1 87 ? -18.247 6.758 31.085 1.00 95.44 87 ALA A N 1
ATOM 663 C CA . ALA A 1 87 ? -19.293 5.886 31.612 1.00 95.44 87 ALA A CA 1
ATOM 664 C C . ALA A 1 87 ? -18.815 5.032 32.797 1.00 95.44 87 ALA A C 1
ATOM 666 O O . ALA A 1 87 ? -19.645 4.494 33.527 1.00 95.44 87 ALA A O 1
ATOM 667 N N . LEU A 1 88 ? -17.500 4.917 33.009 1.00 95.38 88 LEU A N 1
ATOM 668 C CA . LEU A 1 88 ? -16.926 4.029 34.015 1.00 95.38 88 LEU A CA 1
ATOM 669 C C . LEU A 1 88 ? -17.259 4.481 35.437 1.00 95.38 88 LEU A C 1
ATOM 671 O O . LEU A 1 88 ? -17.755 3.688 36.226 1.00 95.38 88 LEU A O 1
ATOM 675 N N . SER A 1 89 ? -17.054 5.761 35.751 1.00 93.00 89 SER A N 1
ATOM 676 C CA . SER A 1 89 ? -17.288 6.287 37.102 1.00 93.00 89 SER A CA 1
ATOM 677 C C . SER A 1 89 ? -18.753 6.180 37.580 1.00 93.00 89 SER A C 1
ATOM 679 O O . SER A 1 89 ? -18.979 5.726 38.704 1.00 93.00 89 SER A O 1
ATOM 681 N N . PRO A 1 90 ? -19.787 6.540 36.785 1.00 94.06 90 PRO A N 1
ATOM 682 C CA . PRO A 1 90 ? -21.175 6.307 37.194 1.00 94.06 90 PRO A CA 1
ATOM 683 C C . PRO A 1 90 ? -21.533 4.815 37.251 1.00 94.06 90 PRO A C 1
ATOM 685 O O . PRO A 1 90 ? -22.289 4.416 38.138 1.00 94.06 90 PRO A O 1
ATOM 688 N N . LEU A 1 91 ? -20.978 3.988 36.356 1.00 91.75 91 LEU A N 1
ATOM 689 C CA . LEU A 1 91 ? -21.184 2.538 36.377 1.00 91.75 91 LEU A CA 1
ATOM 690 C C . LEU A 1 91 ? -20.604 1.907 37.648 1.00 91.75 91 LEU A C 1
ATOM 692 O O . LEU A 1 91 ? -21.285 1.125 38.301 1.00 91.75 91 LEU A O 1
ATOM 696 N N . GLU A 1 92 ? -19.386 2.280 38.032 1.00 93.25 92 GLU A N 1
ATOM 697 C CA . GLU A 1 92 ? -18.721 1.804 39.246 1.00 93.25 92 GLU A CA 1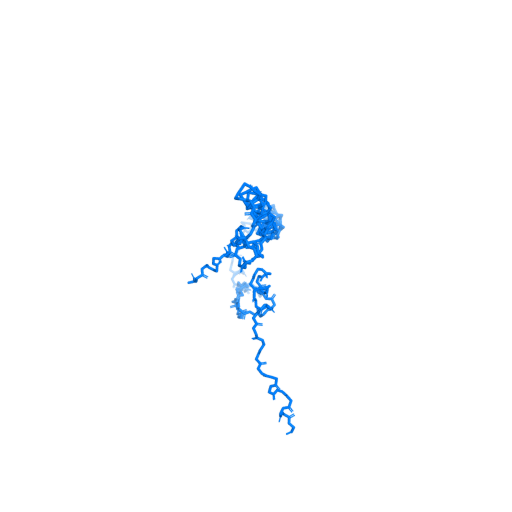
ATOM 698 C C . GLU A 1 92 ? -19.557 2.116 40.493 1.00 93.25 92 GLU A C 1
ATOM 700 O O . GLU A 1 92 ? -19.830 1.227 41.298 1.00 93.25 92 GLU A O 1
ATOM 705 N N . LYS A 1 93 ? -20.066 3.349 40.606 1.00 93.69 93 LYS A N 1
ATOM 706 C CA . LYS A 1 93 ? -20.969 3.736 41.702 1.00 93.69 93 LYS A CA 1
ATOM 707 C C . LYS A 1 93 ? -22.260 2.916 41.715 1.00 93.69 93 LYS A C 1
ATOM 709 O O . LYS A 1 93 ? -22.719 2.542 42.789 1.00 93.69 93 LYS A O 1
ATOM 714 N N . ALA A 1 94 ? -22.841 2.645 40.546 1.00 89.25 94 ALA A N 1
ATOM 715 C CA . ALA A 1 94 ? -24.060 1.847 40.425 1.00 89.25 94 ALA A CA 1
ATOM 716 C C . ALA A 1 94 ? -23.838 0.363 40.757 1.00 89.25 94 ALA A C 1
ATOM 718 O O . ALA A 1 94 ? -24.744 -0.285 41.270 1.00 89.25 94 ALA A O 1
ATOM 719 N N . VAL A 1 95 ? -22.650 -0.178 40.478 1.00 88.31 95 VAL A N 1
ATOM 720 C CA . VAL A 1 95 ? -22.283 -1.552 40.850 1.00 88.31 95 VAL A CA 1
ATOM 721 C C . VAL A 1 95 ? -22.050 -1.650 42.356 1.00 88.31 95 VAL A C 1
ATOM 723 O O . VAL A 1 95 ? -22.586 -2.556 42.987 1.00 88.31 95 VAL A O 1
ATOM 726 N N . LEU A 1 96 ? -21.309 -0.704 42.943 1.00 89.69 96 LEU A N 1
ATOM 727 C CA . LEU A 1 96 ? -20.994 -0.694 44.377 1.00 89.69 96 LEU A CA 1
ATOM 728 C C . LEU A 1 96 ? -22.213 -0.434 45.274 1.00 89.69 96 LEU A C 1
ATOM 730 O O . LEU A 1 96 ? -22.214 -0.851 46.429 1.00 89.69 96 LEU A O 1
ATOM 734 N N . SER A 1 97 ? -23.246 0.252 44.777 1.00 89.06 97 SER A N 1
ATOM 735 C CA . SER A 1 97 ? -24.466 0.521 45.549 1.00 89.06 97 SER A CA 1
ATOM 736 C C . SER A 1 97 ? -25.439 -0.662 45.612 1.00 89.06 97 SER A C 1
ATOM 738 O O . SER A 1 97 ? -26.393 -0.619 46.391 1.00 89.06 97 SER A O 1
ATOM 740 N N . GLN A 1 98 ? -25.230 -1.715 44.813 1.00 86.38 98 GLN A N 1
ATOM 741 C CA . GLN A 1 98 ? -26.085 -2.901 44.835 1.00 86.38 98 GLN A CA 1
ATOM 742 C C . GLN A 1 98 ? -25.744 -3.820 46.008 1.00 86.38 98 GLN A C 1
ATOM 744 O O . GLN A 1 98 ? -24.589 -4.139 46.261 1.00 86.38 98 GLN A O 1
ATOM 749 N N . THR A 1 99 ? -26.778 -4.312 46.687 1.00 84.06 99 THR A N 1
ATOM 750 C CA . THR A 1 99 ? -26.663 -5.249 47.815 1.00 84.06 99 THR A CA 1
ATOM 751 C C . THR A 1 99 ? -26.510 -6.712 47.393 1.00 84.06 99 THR A C 1
ATOM 753 O O . THR A 1 99 ? -26.049 -7.527 48.187 1.00 84.06 99 THR A O 1
ATOM 756 N N . SER A 1 100 ? -26.886 -7.068 46.160 1.00 85.06 100 SER A N 1
ATOM 757 C CA . SER A 1 100 ? -26.755 -8.422 45.607 1.00 85.06 100 SER A CA 1
ATOM 758 C C . SER A 1 100 ? -26.235 -8.368 44.174 1.00 85.06 100 SER A C 1
ATOM 760 O O . SER A 1 100 ? -26.846 -7.742 43.312 1.00 85.06 100 SER A O 1
ATOM 762 N N . HIS A 1 101 ? -25.135 -9.075 43.909 1.00 82.94 101 HIS A N 1
ATOM 763 C CA . HIS A 1 101 ? -24.466 -9.104 42.600 1.00 82.94 101 HIS A CA 1
ATOM 764 C C . HIS A 1 101 ? -24.810 -10.342 41.756 1.00 82.94 101 HIS A C 1
ATOM 766 O O . HIS A 1 101 ? -24.352 -10.470 40.622 1.00 82.94 101 HIS A O 1
ATOM 772 N N . ILE A 1 102 ? -25.627 -11.260 42.285 1.00 83.31 102 ILE A N 1
ATOM 773 C CA . ILE A 1 102 ? -25.945 -12.548 41.640 1.00 83.31 102 ILE A CA 1
ATOM 774 C C . ILE A 1 102 ? -26.652 -12.328 40.292 1.00 83.31 102 ILE A C 1
ATOM 776 O O . ILE A 1 102 ? -26.453 -13.085 39.345 1.00 83.31 102 ILE A O 1
ATOM 780 N N . HIS A 1 103 ? -27.427 -11.249 40.170 1.00 79.31 103 HIS A N 1
ATOM 781 C CA . HIS A 1 103 ? -28.183 -10.931 38.960 1.00 79.31 103 HIS A CA 1
ATOM 782 C C . HIS A 1 103 ? -27.299 -10.613 37.742 1.00 79.31 103 HIS A C 1
ATOM 784 O O . HIS A 1 103 ? -27.737 -10.840 36.615 1.00 79.31 103 HIS A O 1
ATOM 790 N N . PHE A 1 104 ? -26.046 -10.175 37.928 1.00 78.31 104 PHE A N 1
ATOM 791 C CA . PHE A 1 104 ? -25.138 -9.895 36.806 1.00 78.31 104 PHE A CA 1
ATOM 792 C C . PHE A 1 104 ? -24.779 -11.144 35.992 1.00 78.31 104 PHE A C 1
ATOM 794 O O . PHE A 1 104 ? -24.549 -11.037 34.792 1.00 78.31 104 PHE A O 1
ATOM 801 N N . ALA A 1 105 ? -24.760 -12.324 36.621 1.00 75.25 105 ALA A N 1
ATOM 802 C CA . ALA A 1 105 ? -24.406 -13.579 35.957 1.00 75.25 105 ALA A CA 1
ATOM 803 C C . ALA A 1 105 ? -25.574 -14.215 35.179 1.00 75.25 105 ALA A C 1
ATOM 805 O O . ALA A 1 105 ? -25.337 -15.012 34.277 1.00 75.25 105 ALA A O 1
ATOM 806 N N . TYR A 1 106 ? -26.823 -13.866 35.509 1.00 78.38 106 TYR A N 1
ATOM 807 C CA . TYR A 1 106 ? -28.028 -14.518 34.968 1.00 78.38 106 TYR A CA 1
ATOM 808 C C . TYR A 1 106 ? -28.951 -13.564 34.199 1.00 78.38 106 TYR A C 1
ATOM 810 O O . TYR A 1 106 ? -30.103 -13.895 33.920 1.00 78.38 106 TYR A O 1
ATOM 818 N N . THR A 1 107 ? -28.469 -12.367 33.859 1.00 79.88 107 THR A N 1
ATOM 819 C CA . THR A 1 107 ? -29.240 -11.426 33.044 1.00 79.88 107 THR A CA 1
ATOM 820 C C . THR A 1 107 ? -29.227 -11.879 31.581 1.00 79.88 107 THR A C 1
ATOM 822 O O . THR A 1 107 ? -28.172 -12.070 30.974 1.00 79.88 107 THR A O 1
ATOM 825 N N . ALA A 1 108 ? -30.416 -12.059 31.002 1.00 77.31 108 ALA A N 1
ATOM 826 C CA . ALA A 1 108 ? -30.563 -12.411 29.595 1.00 77.31 108 ALA A CA 1
ATOM 827 C C . ALA A 1 108 ? -29.931 -11.325 28.703 1.00 77.31 108 ALA A C 1
ATOM 829 O O . ALA A 1 108 ? -30.210 -10.139 28.870 1.00 77.31 108 ALA A O 1
ATOM 830 N N . GLY A 1 109 ? -29.081 -11.733 27.755 1.00 78.25 109 GLY A N 1
ATOM 831 C CA . GLY A 1 109 ? -28.362 -10.815 26.860 1.00 78.25 109 GLY A CA 1
ATOM 832 C C . GLY A 1 109 ? -26.942 -10.436 27.301 1.00 78.25 109 GLY A C 1
ATOM 833 O O . GLY A 1 109 ? -26.310 -9.618 26.637 1.00 78.25 109 GLY A O 1
ATOM 834 N N . CYS A 1 110 ? -26.411 -11.038 28.371 1.00 77.19 110 CYS A N 1
ATOM 835 C CA . CYS A 1 110 ? -25.017 -10.849 28.803 1.00 77.19 110 CYS A CA 1
ATOM 836 C C . CYS A 1 110 ? -23.982 -11.674 28.011 1.00 77.19 110 CYS A C 1
ATOM 838 O O . CYS A 1 110 ? -22.785 -11.572 28.277 1.00 77.19 110 CYS A O 1
ATOM 840 N N . GLU A 1 111 ? -24.409 -12.478 27.035 1.00 82.88 111 GLU A N 1
ATOM 841 C CA . GLU A 1 111 ? -23.506 -13.273 26.200 1.00 82.88 111 GLU A CA 1
ATOM 842 C C . GLU A 1 111 ? -22.718 -12.385 25.228 1.00 82.88 111 GLU A C 1
ATOM 844 O O . GLU A 1 111 ? -23.255 -11.828 24.266 1.00 82.88 111 GLU A O 1
ATOM 849 N N . TRP A 1 112 ? -21.412 -12.267 25.460 1.00 82.06 112 TRP A N 1
ATOM 850 C CA . TRP A 1 112 ? -20.513 -11.533 24.579 1.00 82.06 112 TRP A CA 1
ATOM 851 C C . TRP A 1 112 ? -19.784 -12.475 23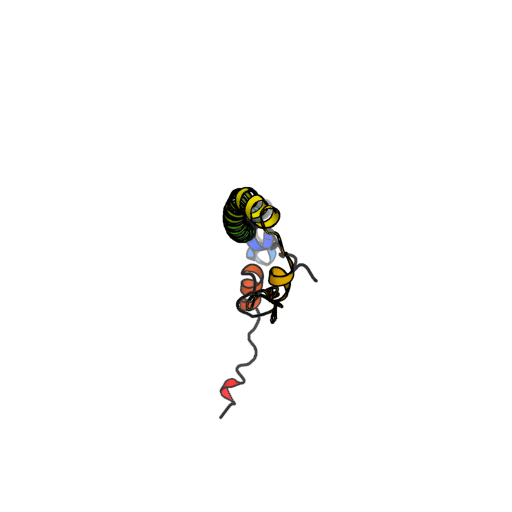.622 1.00 82.06 112 TRP A C 1
ATOM 853 O O . TRP A 1 112 ? -19.190 -13.466 24.039 1.00 82.06 112 TRP A O 1
ATOM 863 N N . HIS A 1 113 ? -19.765 -12.115 22.338 1.00 86.19 113 HIS A N 1
ATOM 864 C CA . HIS A 1 113 ? -19.072 -12.868 21.299 1.00 86.19 113 HIS A CA 1
ATOM 865 C C . HIS A 1 113 ? -18.080 -11.963 20.553 1.00 86.19 113 HIS A C 1
ATOM 867 O O . HIS A 1 113 ? -18.481 -10.918 20.022 1.00 86.19 113 HIS A O 1
ATOM 873 N N . PRO A 1 114 ? -16.790 -12.336 20.459 1.00 86.62 114 PRO A N 1
ATOM 874 C CA . PRO A 1 114 ? -15.835 -11.588 19.657 1.00 86.62 114 PRO A CA 1
ATOM 875 C C . PRO A 1 114 ? -16.169 -11.744 18.171 1.00 86.62 114 PRO A C 1
ATOM 877 O O . PRO A 1 114 ? -16.396 -12.845 17.672 1.00 86.62 114 PRO A O 1
ATOM 880 N N . ARG A 1 115 ? -16.138 -10.642 17.416 1.00 85.06 115 ARG A N 1
ATOM 881 C CA . ARG A 1 115 ? -16.271 -10.696 15.954 1.00 85.06 115 ARG A CA 1
ATOM 882 C C . ARG A 1 115 ? -14.916 -10.990 15.312 1.00 85.06 115 ARG A C 1
ATOM 884 O O . ARG A 1 115 ? -14.252 -10.078 14.825 1.00 85.06 115 ARG A O 1
ATOM 891 N N . ILE A 1 116 ? -14.521 -12.258 15.305 1.00 84.31 116 ILE A N 1
ATOM 892 C CA . ILE A 1 116 ? -13.312 -12.722 14.615 1.00 84.31 116 ILE A CA 1
ATOM 893 C C . ILE A 1 116 ? -13.690 -13.021 13.163 1.00 84.31 116 ILE A C 1
ATOM 895 O O . ILE A 1 116 ? -14.522 -13.885 12.896 1.00 84.31 116 ILE A O 1
ATOM 899 N N . ARG A 1 117 ? -13.129 -12.265 12.216 1.00 84.38 117 ARG A N 1
ATOM 900 C CA . ARG A 1 117 ? -13.275 -12.552 10.784 1.00 84.38 117 ARG A CA 1
ATOM 901 C C . ARG A 1 117 ? -12.009 -13.243 10.304 1.00 84.38 117 ARG A C 1
ATOM 903 O O . ARG A 1 117 ? -10.940 -12.646 10.371 1.00 84.38 117 ARG A O 1
ATOM 910 N N . ASN A 1 118 ? -12.145 -14.456 9.783 1.00 82.25 118 ASN A N 1
ATOM 911 C CA . ASN A 1 118 ? -11.051 -15.123 9.090 1.00 82.25 118 ASN A CA 1
ATOM 912 C C . ASN A 1 118 ? -11.032 -14.628 7.645 1.00 82.25 118 ASN A C 1
ATOM 914 O O . ASN A 1 118 ? -12.022 -14.777 6.927 1.00 82.25 118 ASN A O 1
ATOM 918 N N . GLY A 1 119 ? -9.925 -14.008 7.237 1.00 79.19 119 GLY A N 1
ATOM 919 C CA . GLY A 1 119 ? -9.694 -13.703 5.831 1.00 79.19 119 GLY A CA 1
ATOM 920 C C . GLY A 1 119 ? -9.645 -15.003 5.029 1.00 79.19 119 GLY A C 1
ATOM 921 O O . GLY A 1 119 ? -9.078 -15.997 5.476 1.00 79.19 119 GLY A O 1
ATOM 922 N N . GLN A 1 120 ? -10.288 -15.011 3.870 1.00 83.88 120 GLN A N 1
ATOM 923 C CA . GLN A 1 120 ? -10.226 -16.106 2.909 1.00 83.88 120 GLN A CA 1
ATOM 924 C C . GLN A 1 120 ? -9.977 -15.498 1.533 1.00 83.88 120 GLN A C 1
ATOM 926 O O . GLN A 1 120 ? -10.347 -14.349 1.308 1.00 83.88 120 GLN A O 1
ATOM 931 N N . ARG A 1 121 ? -9.397 -16.283 0.615 1.00 83.38 121 ARG A N 1
ATOM 932 C CA . ARG A 1 121 ? -9.109 -15.858 -0.767 1.00 83.38 121 ARG A CA 1
ATOM 933 C C . ARG A 1 121 ? -8.217 -14.609 -0.811 1.00 83.38 121 ARG A C 1
ATOM 935 O O . ARG A 1 121 ? -8.612 -13.576 -1.312 1.00 83.38 121 ARG A O 1
ATOM 942 N N . HIS A 1 122 ? -7.000 -14.722 -0.288 1.00 80.69 122 HIS A N 1
ATOM 943 C CA . HIS A 1 122 ? -6.026 -13.620 -0.282 1.00 80.69 122 HIS A CA 1
ATOM 944 C C . HIS A 1 122 ? -5.398 -13.317 -1.652 1.00 80.69 122 HIS A C 1
ATOM 946 O O . HIS A 1 122 ? -4.672 -12.342 -1.783 1.00 80.69 122 HIS A O 1
ATOM 952 N N . PHE A 1 123 ? -5.633 -14.174 -2.647 1.00 82.88 123 PHE A N 1
ATOM 953 C CA . PHE A 1 123 ? -5.097 -14.039 -3.998 1.00 82.88 123 PHE A CA 1
ATOM 954 C C . PHE A 1 123 ? -6.257 -14.085 -4.990 1.00 82.88 123 PHE A C 1
ATOM 956 O O . PHE A 1 123 ? -6.561 -15.134 -5.560 1.00 82.88 123 PHE A O 1
ATOM 963 N N . VAL A 1 124 ? -6.954 -12.960 -5.133 1.00 84.62 124 VAL A N 1
ATOM 964 C CA . VAL A 1 124 ? -7.979 -12.756 -6.165 1.00 84.62 124 VAL A CA 1
ATOM 965 C C . VAL A 1 124 ? -7.402 -11.819 -7.219 1.00 84.62 124 VAL A C 1
ATOM 967 O O . VAL A 1 124 ? -6.613 -10.939 -6.895 1.00 84.62 124 VAL A O 1
ATOM 970 N N . GLN A 1 125 ? -7.785 -11.998 -8.484 1.00 73.06 125 GLN A N 1
ATOM 971 C CA . GLN A 1 125 ? -7.314 -11.155 -9.589 1.00 73.06 125 GLN A CA 1
ATOM 972 C C . GLN A 1 125 ? -7.579 -9.656 -9.351 1.00 73.06 125 GLN A C 1
ATOM 974 O O . GLN A 1 125 ? -6.777 -8.831 -9.768 1.00 73.06 125 GLN A O 1
ATOM 979 N N . SER A 1 126 ? -8.659 -9.308 -8.641 1.00 78.00 126 SER A N 1
ATOM 980 C CA . SER A 1 126 ? -8.986 -7.927 -8.255 1.00 78.00 126 SER A CA 1
ATOM 981 C C . SER A 1 126 ? -7.970 -7.281 -7.316 1.00 78.00 126 SER A C 1
ATOM 983 O O . SER A 1 126 ? -7.912 -6.060 -7.243 1.00 78.00 126 SER A O 1
ATOM 985 N N . ASP A 1 127 ? -7.199 -8.092 -6.595 1.00 81.31 127 ASP A N 1
ATOM 986 C CA . ASP A 1 127 ? -6.295 -7.643 -5.536 1.00 81.31 127 ASP A CA 1
ATOM 987 C C . ASP A 1 127 ? -4.839 -7.602 -6.036 1.00 81.31 127 ASP A C 1
ATOM 989 O O . ASP A 1 127 ? -3.897 -7.478 -5.250 1.00 81.31 127 ASP A O 1
ATOM 993 N N . LEU A 1 128 ? -4.636 -7.766 -7.348 1.00 82.38 128 LEU A N 1
ATOM 994 C CA . LEU A 1 128 ? -3.318 -7.767 -7.962 1.00 82.38 128 LEU A CA 1
ATOM 995 C C . LEU A 1 128 ? -2.774 -6.327 -8.044 1.00 82.38 128 LEU A C 1
ATOM 997 O O . LEU A 1 128 ? -3.453 -5.463 -8.599 1.00 82.38 128 LEU A O 1
ATOM 1001 N N . PRO A 1 129 ? -1.555 -6.051 -7.545 1.00 81.62 129 PRO A N 1
ATOM 1002 C CA . PRO A 1 129 ? -0.933 -4.734 -7.686 1.00 81.62 129 PRO A CA 1
ATOM 1003 C C . PRO A 1 129 ? -0.780 -4.322 -9.155 1.00 81.62 129 PRO A C 1
ATOM 1005 O O . PRO A 1 129 ? -0.525 -5.184 -10.006 1.00 81.62 129 PRO A O 1
ATOM 1008 N N . LEU A 1 130 ? -0.866 -3.016 -9.442 1.00 78.44 130 LEU A N 1
ATOM 1009 C CA . LEU A 1 130 ? -0.777 -2.482 -10.810 1.00 78.44 130 LEU A CA 1
ATOM 1010 C C . LEU A 1 130 ? 0.532 -2.910 -11.473 1.00 78.44 130 LEU A C 1
ATOM 1012 O O . LEU A 1 130 ? 0.498 -3.469 -12.567 1.00 78.44 130 LEU A O 1
ATOM 1016 N N . CYS A 1 131 ? 1.658 -2.796 -10.763 1.00 74.50 131 CYS A N 1
ATOM 1017 C CA . CYS A 1 131 ? 2.959 -3.234 -11.275 1.00 74.50 131 CYS A CA 1
ATOM 1018 C C . CYS A 1 131 ? 3.005 -4.710 -11.729 1.00 74.50 131 CYS A C 1
ATOM 1020 O O . CYS A 1 131 ? 3.756 -5.056 -12.641 1.00 74.50 131 CYS A O 1
ATOM 1022 N N . VAL A 1 132 ? 2.210 -5.600 -11.124 1.00 81.75 132 VAL A N 1
ATOM 1023 C CA . VAL A 1 132 ? 2.126 -7.007 -11.549 1.00 81.75 132 VAL A CA 1
ATOM 1024 C C . VAL A 1 132 ? 1.135 -7.157 -12.700 1.00 81.75 132 VAL A C 1
ATOM 1026 O O . VAL A 1 132 ? 1.434 -7.869 -13.660 1.00 81.75 132 VAL A O 1
ATOM 1029 N N . MET A 1 133 ? -0.003 -6.462 -12.644 1.00 84.38 133 MET A N 1
ATOM 1030 C CA . MET A 1 133 ? -1.000 -6.465 -13.715 1.00 84.38 133 MET A CA 1
ATOM 1031 C C . MET A 1 133 ? -0.405 -5.967 -15.040 1.00 84.38 133 MET A C 1
ATOM 1033 O O . MET A 1 133 ? -0.543 -6.638 -16.053 1.00 84.38 133 MET A O 1
ATOM 1037 N N . GLU A 1 134 ? 0.362 -4.879 -15.036 1.00 82.25 134 GLU A N 1
ATOM 1038 C CA . GLU A 1 134 ? 1.020 -4.359 -16.243 1.00 82.25 134 GLU A CA 1
ATOM 1039 C C . GLU A 1 134 ? 1.981 -5.364 -16.886 1.00 82.25 134 GLU A C 1
ATOM 1041 O O . GLU A 1 134 ? 2.074 -5.453 -18.112 1.00 82.25 134 GLU A O 1
ATOM 1046 N N . THR A 1 135 ? 2.699 -6.145 -16.073 1.00 82.50 135 THR A N 1
ATOM 1047 C CA . THR A 1 135 ? 3.564 -7.215 -16.594 1.00 82.50 135 THR A CA 1
ATOM 1048 C C . THR A 1 135 ? 2.769 -8.416 -17.095 1.00 82.50 135 THR A C 1
ATOM 1050 O O . THR A 1 135 ? 3.187 -9.061 -18.057 1.00 82.50 135 THR A O 1
ATOM 1053 N N . TYR A 1 136 ? 1.628 -8.707 -16.469 1.00 85.38 136 TYR A N 1
ATOM 1054 C CA . TYR A 1 136 ? 0.723 -9.771 -16.886 1.00 85.38 136 TYR A CA 1
ATOM 1055 C C . TYR A 1 136 ? 0.108 -9.464 -18.256 1.00 85.38 136 TYR A C 1
ATOM 1057 O O . TYR A 1 136 ? 0.171 -10.313 -19.138 1.00 85.38 136 TYR A O 1
ATOM 1065 N N . GLU A 1 137 ? -0.355 -8.234 -18.479 1.00 86.38 137 GLU A N 1
ATOM 1066 C CA . GLU A 1 137 ? -0.915 -7.783 -19.766 1.00 86.38 137 GLU A CA 1
ATOM 1067 C C . GLU A 1 137 ? 0.118 -7.777 -20.912 1.00 86.38 137 GLU A C 1
ATOM 1069 O O . GLU A 1 137 ? -0.232 -7.828 -22.087 1.00 86.38 137 GLU A O 1
ATOM 1074 N N . GLN A 1 138 ? 1.418 -7.727 -20.598 1.00 85.19 138 GLN A N 1
ATOM 1075 C CA . GLN A 1 138 ? 2.493 -7.843 -21.597 1.00 85.19 138 GLN A CA 1
ATOM 1076 C C . GLN A 1 138 ? 2.832 -9.299 -21.950 1.00 85.19 138 GLN A C 1
ATOM 1078 O O . GLN A 1 138 ? 3.593 -9.550 -22.893 1.00 85.19 138 GLN A O 1
ATOM 1083 N N . CYS A 1 139 ? 2.334 -10.266 -21.178 1.00 87.88 139 CYS A N 1
ATOM 1084 C CA . CYS A 1 139 ? 2.558 -11.678 -21.446 1.00 87.88 139 CYS A CA 1
ATOM 1085 C C . CYS A 1 139 ? 1.697 -12.153 -22.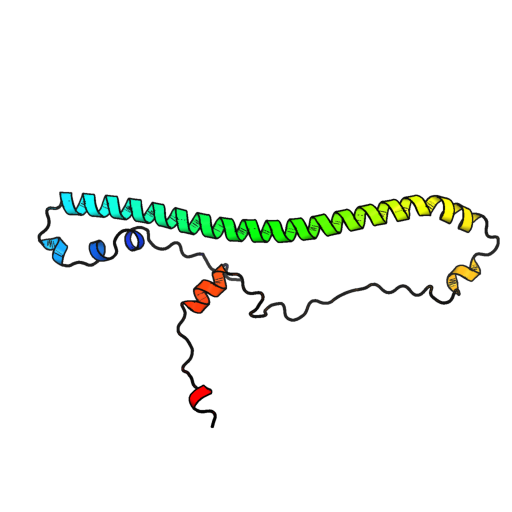623 1.00 87.88 139 CYS A C 1
ATOM 1087 O O . CYS A 1 139 ? 0.709 -11.538 -23.002 1.00 87.88 139 CYS A O 1
ATOM 1089 N N . ARG A 1 140 ? 2.097 -13.267 -23.245 1.00 91.12 140 ARG A N 1
ATOM 1090 C CA . ARG A 1 140 ? 1.303 -13.856 -24.327 1.00 91.12 140 ARG A CA 1
ATOM 1091 C C . ARG A 1 140 ? 0.055 -14.509 -23.757 1.00 91.12 140 ARG A C 1
ATOM 1093 O O . ARG A 1 140 ? 0.169 -15.369 -22.883 1.00 91.12 140 ARG A O 1
ATOM 1100 N N . ASP A 1 141 ? -1.086 -14.166 -24.337 1.00 90.12 141 ASP A N 1
ATOM 1101 C CA . ASP A 1 141 ? -2.354 -14.804 -24.021 1.00 90.12 141 ASP A CA 1
ATOM 1102 C C . ASP A 1 141 ? -2.334 -16.308 -24.326 1.00 90.12 141 ASP A C 1
ATOM 1104 O O . ASP A 1 141 ? -1.643 -16.762 -25.253 1.00 90.12 141 ASP A O 1
ATOM 1108 N N . PRO A 1 142 ? -3.107 -17.109 -23.571 1.00 92.25 142 PRO A N 1
ATOM 1109 C CA . PRO A 1 142 ? -3.328 -18.497 -23.933 1.00 92.25 142 PRO A CA 1
ATOM 1110 C C . PRO A 1 142 ? -4.006 -18.582 -25.312 1.00 92.25 142 PRO A C 1
ATOM 1112 O O . PRO A 1 142 ? -4.783 -17.698 -25.682 1.00 92.25 142 PRO A O 1
ATOM 1115 N N . PRO A 1 143 ? -3.771 -19.664 -26.080 1.00 93.88 143 PRO A N 1
ATOM 1116 C CA . PRO A 1 143 ? -4.521 -19.910 -27.304 1.00 93.88 143 PRO A CA 1
ATOM 1117 C C . PRO A 1 143 ? -6.036 -19.822 -27.044 1.00 93.88 143 PRO A C 1
ATOM 1119 O O . PRO A 1 143 ? -6.495 -20.313 -26.007 1.00 93.88 143 PRO A O 1
ATOM 1122 N N . PRO A 1 144 ? -6.831 -19.239 -27.960 1.00 91.06 144 PRO A N 1
ATOM 1123 C CA . PRO A 1 144 ? -8.254 -18.986 -27.740 1.00 91.06 144 PRO A CA 1
ATOM 1124 C C . PRO A 1 144 ? -9.089 -20.270 -27.890 1.00 91.06 144 PRO A C 1
ATOM 1126 O O . PRO A 1 144 ? -9.888 -20.418 -28.812 1.00 91.06 144 PRO A O 1
ATOM 1129 N N . LEU A 1 145 ? -8.907 -21.220 -26.968 1.00 92.62 145 LEU A N 1
ATOM 1130 C CA . LEU A 1 145 ? -9.597 -22.515 -26.966 1.00 92.62 145 LEU A CA 1
ATOM 1131 C C . LEU A 1 145 ? -11.109 -22.384 -26.735 1.00 92.62 145 LEU A C 1
ATOM 1133 O O . LEU A 1 145 ? -11.851 -23.275 -27.123 1.00 92.62 145 LEU A O 1
ATOM 1137 N N . HIS A 1 146 ? -11.573 -21.255 -26.188 1.00 91.25 146 HIS A N 1
ATOM 1138 C CA . HIS A 1 146 ? -12.999 -20.940 -26.043 1.00 91.25 146 HIS A CA 1
ATOM 1139 C C . HIS A 1 146 ? -13.755 -20.923 -27.384 1.00 91.25 146 HIS A C 1
ATOM 1141 O O . HIS A 1 146 ? -14.972 -21.047 -27.408 1.00 91.25 146 HIS A O 1
ATOM 1147 N N . LEU A 1 147 ? -13.049 -20.792 -28.512 1.00 91.62 147 LEU A N 1
ATOM 1148 C CA . LEU A 1 147 ? -13.635 -20.891 -29.851 1.00 91.62 147 LEU A CA 1
ATOM 1149 C C . LEU A 1 147 ? -14.018 -22.332 -30.239 1.00 91.62 147 LEU A C 1
ATOM 1151 O O . LEU A 1 147 ? -14.718 -22.528 -31.232 1.00 91.62 147 LEU A O 1
ATOM 1155 N N . LEU A 1 148 ? -13.533 -23.328 -29.490 1.00 92.94 148 LEU A N 1
ATOM 1156 C CA . LEU A 1 148 ? -13.789 -24.754 -29.703 1.00 92.94 148 LEU A CA 1
ATOM 1157 C C . LEU A 1 148 ? -14.920 -25.296 -28.816 1.00 92.94 148 LEU A C 1
ATOM 1159 O O . LEU A 1 148 ? -15.384 -26.404 -29.074 1.00 92.94 148 LEU A O 1
ATOM 1163 N N . ASP A 1 149 ? -15.367 -24.531 -27.814 1.00 87.56 149 ASP A N 1
ATOM 1164 C CA . ASP A 1 149 ? -16.552 -24.849 -27.010 1.00 87.56 149 ASP A CA 1
ATOM 1165 C C . ASP A 1 149 ? -17.805 -24.593 -27.865 1.00 87.56 149 ASP A C 1
ATOM 1167 O O . ASP A 1 149 ? -18.369 -23.496 -27.898 1.00 87.56 149 ASP A O 1
ATOM 1171 N N . ARG A 1 150 ? -18.206 -25.612 -28.626 1.00 64.94 150 ARG A N 1
ATOM 1172 C CA . ARG A 1 150 ? -19.518 -25.720 -29.270 1.00 64.94 150 ARG A CA 1
ATOM 1173 C C . ARG A 1 150 ? -20.275 -26.913 -28.720 1.00 64.94 150 ARG A C 1
ATOM 1175 O O . ARG A 1 150 ? -19.654 -27.993 -28.614 1.00 64.94 150 ARG A O 1
#

pLDDT: mean 82.08, std 13.63, range [35.41, 98.31]